Protein AF-A0A9P4WMY3-F1 (afdb_monomer)

Organism: NCBI:txid1769908

Sequence (143 aa):
MNLSTFRPVFRPFSAAASIFRTPATQCAATRTPASTSSFSSTARMEKRAKGPGKDPRITNIRYHLSHPLTPRPLHFSRNRYLRHWTIHRAWMLFLRKRRWAEERELERQYMSMRAACEHLRLMDSNGNKVSEQEAGVGDSPRR

Secondary structure (DSSP, 8-state):
--------------------PPP-----------------SS--------PSPPPHHHHHHHHHHS-TTSPPPPP--HHHHHHHHHHHHHHHHHHHHHHHHHHHHHHHHHHHHHHHHHHHHTB-TTS-B--HHHHT-------

pLDDT: mean 77.46, std 17.58, range [42.69, 98.62]

Structure (mmCIF, N/CA/C/O backbone):
data_AF-A0A9P4WMY3-F1
#
_entry.id   AF-A0A9P4WMY3-F1
#
loop_
_atom_site.group_PDB
_atom_site.id
_atom_site.type_symbol
_atom_site.label_atom_id
_atom_site.label_alt_id
_atom_site.label_comp_id
_atom_site.label_asym_id
_atom_site.label_entity_id
_atom_site.label_seq_id
_atom_site.pdbx_PDB_ins_code
_atom_site.Cartn_x
_atom_site.Cartn_y
_atom_site.Cartn_z
_atom_site.occupancy
_atom_site.B_iso_or_equiv
_atom_site.auth_seq_id
_atom_site.auth_comp_id
_atom_site.auth_asym_id
_atom_site.auth_atom_id
_atom_site.pdbx_PDB_model_num
ATOM 1 N N . MET A 1 1 ? -39.934 -1.626 -15.415 1.00 49.44 1 MET A N 1
ATOM 2 C CA . MET A 1 1 ? -39.786 -2.383 -14.153 1.00 49.44 1 MET A CA 1
ATOM 3 C C . MET A 1 1 ? -38.917 -3.595 -14.430 1.00 49.44 1 MET A C 1
ATOM 5 O O . MET A 1 1 ? -39.277 -4.322 -15.339 1.00 49.44 1 MET A O 1
ATOM 9 N N . ASN A 1 2 ? -37.783 -3.757 -13.738 1.00 46.06 2 ASN A N 1
ATOM 10 C CA . ASN A 1 2 ? -37.164 -5.057 -13.417 1.00 46.06 2 ASN A CA 1
ATOM 11 C C . ASN A 1 2 ? -35.877 -4.835 -12.603 1.00 46.06 2 ASN A C 1
ATOM 13 O O . ASN A 1 2 ? -34.777 -4.737 -13.136 1.00 46.06 2 ASN A O 1
ATOM 17 N N . LEU A 1 3 ? -36.049 -4.722 -11.284 1.00 56.69 3 LEU A N 1
ATOM 18 C CA . LEU A 1 3 ? -34.985 -4.774 -10.282 1.00 56.69 3 LEU A CA 1
ATOM 19 C C . LEU A 1 3 ? -34.913 -6.218 -9.777 1.00 56.69 3 LEU A C 1
ATOM 21 O O . LEU A 1 3 ? -35.641 -6.589 -8.862 1.00 56.69 3 LEU A O 1
ATOM 25 N N . SER A 1 4 ? -34.099 -7.065 -10.400 1.00 57.56 4 SER A N 1
ATOM 26 C CA . SER A 1 4 ? -33.953 -8.454 -9.954 1.00 57.56 4 SER A CA 1
ATOM 27 C C . SER A 1 4 ? -32.595 -9.007 -10.353 1.00 57.56 4 SER A C 1
ATOM 29 O O . SER A 1 4 ? -32.447 -9.554 -11.440 1.00 57.56 4 SER A O 1
ATOM 31 N N . THR A 1 5 ? -31.594 -8.835 -9.484 1.00 59.97 5 THR A N 1
ATOM 32 C CA . THR A 1 5 ? -30.556 -9.853 -9.207 1.00 59.97 5 THR A CA 1
ATOM 33 C C . THR A 1 5 ? -29.629 -9.390 -8.078 1.00 59.97 5 THR A C 1
ATOM 35 O O . THR A 1 5 ? -28.447 -9.128 -8.262 1.00 59.97 5 THR A O 1
ATOM 38 N N . PHE A 1 6 ? -30.158 -9.330 -6.855 1.00 57.44 6 PHE A N 1
ATOM 39 C CA . PHE A 1 6 ? -29.331 -9.452 -5.654 1.00 57.44 6 PHE A CA 1
ATOM 40 C C . PHE A 1 6 ? -29.555 -10.852 -5.085 1.00 57.44 6 PHE A C 1
ATOM 42 O O . PHE A 1 6 ? -30.553 -11.105 -4.416 1.00 57.44 6 PHE A O 1
ATOM 49 N N . ARG A 1 7 ? -28.645 -11.785 -5.380 1.00 59.53 7 ARG A N 1
ATOM 50 C CA . ARG A 1 7 ? -28.585 -13.079 -4.691 1.00 59.53 7 ARG A CA 1
ATOM 51 C C . ARG A 1 7 ? -27.458 -13.041 -3.655 1.00 59.53 7 ARG A C 1
ATOM 53 O O . ARG A 1 7 ? -26.295 -13.009 -4.055 1.00 59.53 7 ARG A O 1
ATOM 60 N N . PRO A 1 8 ? -27.750 -13.054 -2.344 1.00 63.44 8 PRO A N 1
ATOM 61 C CA . PRO A 1 8 ? -26.725 -13.296 -1.341 1.00 63.44 8 PRO A CA 1
ATOM 62 C C . PRO A 1 8 ? -26.365 -14.787 -1.332 1.00 63.44 8 PRO A C 1
ATOM 64 O O . PRO A 1 8 ? -27.207 -15.645 -1.070 1.00 63.44 8 PRO A O 1
ATOM 67 N N . VAL A 1 9 ? -25.100 -15.101 -1.611 1.00 65.56 9 VAL A N 1
ATOM 68 C CA . VAL A 1 9 ? -24.537 -16.441 -1.402 1.00 65.56 9 VAL A CA 1
ATOM 69 C C . VAL A 1 9 ? -24.306 -16.614 0.099 1.00 65.56 9 VAL A C 1
ATOM 71 O O . VAL A 1 9 ? -23.250 -16.268 0.627 1.00 65.56 9 VAL A O 1
ATOM 74 N N . PHE A 1 10 ? -25.315 -17.120 0.803 1.00 58.88 10 PHE A N 1
ATOM 75 C CA . PHE A 1 10 ? -25.144 -17.644 2.154 1.00 58.88 10 PHE A CA 1
ATOM 76 C C . PHE A 1 10 ? -24.308 -18.927 2.073 1.00 58.88 10 PHE A C 1
ATOM 78 O O . PHE A 1 10 ? -24.784 -19.962 1.613 1.00 58.88 10 PHE A O 1
ATOM 85 N N . ARG A 1 11 ? -23.042 -18.862 2.502 1.00 58.84 11 ARG A N 1
ATOM 86 C CA . ARG A 1 11 ? -22.251 -20.060 2.812 1.00 58.84 11 ARG A CA 1
ATOM 87 C C . ARG A 1 11 ? -22.612 -20.523 4.227 1.00 58.84 11 ARG A C 1
ATOM 89 O O . ARG A 1 11 ? -22.447 -19.723 5.150 1.00 58.84 11 ARG A O 1
ATOM 96 N N . PRO A 1 12 ? -23.061 -21.771 4.437 1.00 60.16 12 PRO A N 1
ATOM 97 C CA . PRO A 1 12 ? -23.2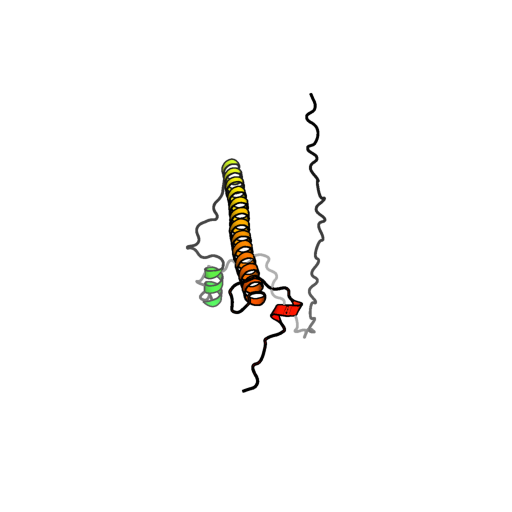04 -22.304 5.782 1.00 60.16 12 PRO A CA 1
ATOM 98 C C . PRO A 1 12 ? -21.819 -22.466 6.419 1.00 60.16 12 PRO A C 1
ATOM 100 O O . PRO A 1 12 ? -20.898 -23.049 5.846 1.00 60.16 12 PRO A O 1
ATOM 103 N N . PHE A 1 13 ? -21.682 -21.894 7.609 1.00 56.62 13 PHE A N 1
ATOM 104 C CA . PHE A 1 13 ? -20.518 -22.002 8.475 1.00 56.62 13 PHE A CA 1
ATOM 105 C C . PHE A 1 13 ? -20.483 -23.419 9.063 1.00 56.62 13 PHE A C 1
ATOM 107 O O . PHE A 1 13 ? -21.272 -23.752 9.943 1.00 56.62 13 PHE A O 1
ATOM 114 N N . SER A 1 14 ? -19.600 -24.273 8.545 1.00 57.25 14 SER A N 1
ATOM 115 C CA . SER A 1 14 ? -19.339 -25.595 9.115 1.00 57.25 14 SER A CA 1
ATOM 116 C C . SER A 1 14 ? -18.490 -25.433 10.374 1.00 57.25 14 SER A C 1
ATOM 118 O O . SER A 1 14 ? -17.285 -25.193 10.293 1.00 57.25 14 SER A O 1
ATOM 120 N N . ALA A 1 15 ? -19.119 -25.555 11.542 1.00 56.53 15 ALA A N 1
ATOM 121 C CA . ALA A 1 15 ? -18.436 -25.623 12.826 1.00 56.53 15 ALA A CA 1
ATOM 122 C C . ALA A 1 15 ? -17.733 -26.985 12.963 1.00 56.53 15 ALA A C 1
ATOM 124 O O . ALA A 1 15 ? -18.302 -27.949 13.469 1.00 56.53 15 ALA A O 1
ATOM 125 N N . ALA A 1 16 ? -16.488 -27.078 12.495 1.00 55.50 16 ALA A N 1
ATOM 126 C CA . ALA A 1 16 ? -15.616 -28.190 12.847 1.00 55.50 16 ALA A CA 1
ATOM 127 C C . ALA A 1 16 ? -15.097 -27.966 14.276 1.00 55.50 16 ALA A C 1
ATOM 129 O O . ALA A 1 16 ? -14.214 -27.141 14.517 1.00 55.50 16 ALA A O 1
ATOM 130 N N . ALA A 1 17 ? -15.686 -28.678 15.236 1.00 58.75 17 ALA A N 1
ATOM 131 C CA . ALA A 1 17 ? -15.193 -28.761 16.601 1.00 58.75 17 ALA A CA 1
ATOM 132 C C . ALA A 1 17 ? -13.840 -29.489 16.605 1.00 58.75 17 ALA A C 1
ATOM 134 O O . ALA A 1 17 ? -13.767 -30.705 16.440 1.00 58.75 17 ALA A O 1
ATOM 135 N N . SER A 1 18 ? -12.755 -28.736 16.779 1.00 52.09 18 SER A N 1
ATOM 136 C CA . SER A 1 18 ? -11.422 -29.299 16.981 1.00 52.09 18 SER A CA 1
ATOM 137 C C . SER A 1 18 ? -11.277 -29.759 18.431 1.00 52.09 18 SER A C 1
ATOM 139 O O . SER A 1 18 ? -10.961 -28.970 19.321 1.00 52.09 18 SER A O 1
ATOM 141 N N . ILE A 1 19 ? -11.515 -31.048 18.667 1.00 57.69 19 ILE A N 1
ATOM 142 C CA . ILE A 1 19 ? -11.227 -31.731 19.931 1.00 57.69 19 ILE A CA 1
ATOM 143 C C . ILE A 1 19 ? -9.718 -31.995 19.982 1.00 57.69 19 ILE A C 1
ATOM 145 O O . ILE A 1 19 ? -9.235 -32.982 19.431 1.00 57.69 19 ILE A O 1
ATOM 149 N N . PHE A 1 20 ? -8.957 -31.130 20.653 1.00 50.59 20 PHE A N 1
ATOM 150 C CA . PHE A 1 20 ? -7.590 -31.475 21.043 1.00 50.59 20 PHE A CA 1
ATOM 151 C C . PHE A 1 20 ? -7.623 -32.280 22.346 1.00 50.59 20 PHE A C 1
ATOM 153 O O . PHE A 1 20 ? -7.807 -31.743 23.436 1.00 50.59 20 PHE A O 1
ATOM 160 N N . ARG A 1 21 ? -7.463 -33.600 22.195 1.00 52.91 21 ARG A N 1
ATOM 161 C CA . ARG A 1 21 ? -7.118 -34.554 23.256 1.00 52.91 21 ARG A CA 1
ATOM 162 C C . ARG A 1 21 ? -5.693 -34.278 23.739 1.00 52.91 21 ARG A C 1
ATOM 164 O O . ARG A 1 21 ? -4.758 -34.334 22.946 1.00 52.91 21 ARG A O 1
ATOM 171 N N . THR A 1 22 ? -5.516 -34.057 25.035 1.00 63.31 22 THR A N 1
ATOM 172 C CA . THR A 1 22 ? -4.209 -34.132 25.697 1.00 63.31 22 THR A CA 1
ATOM 173 C C . THR A 1 22 ? -3.965 -35.562 26.199 1.00 63.31 22 THR A C 1
ATOM 175 O O . THR A 1 22 ? -4.887 -36.179 26.739 1.00 63.31 22 THR A O 1
ATOM 178 N N . PRO A 1 23 ? -2.759 -36.136 26.038 1.00 57.16 23 PRO A N 1
ATOM 179 C CA . PRO A 1 23 ? -2.407 -37.384 26.702 1.00 57.16 23 PRO A CA 1
ATOM 180 C C . PRO A 1 23 ? -2.045 -37.101 28.166 1.00 57.16 23 PRO A C 1
ATOM 182 O O . PRO A 1 23 ? -1.133 -36.330 28.459 1.00 57.16 23 PRO A O 1
ATOM 185 N N . ALA A 1 24 ? -2.778 -37.721 29.090 1.00 55.88 24 ALA A N 1
ATOM 186 C CA . ALA A 1 24 ? -2.448 -37.735 30.507 1.00 55.88 24 ALA A CA 1
ATOM 187 C C . ALA A 1 24 ? -1.378 -38.804 30.768 1.00 55.88 24 ALA A C 1
ATOM 189 O O . ALA A 1 24 ? -1.638 -39.999 30.621 1.00 55.88 24 ALA A O 1
ATOM 190 N N . THR A 1 25 ? -0.181 -38.383 31.166 1.00 53.47 25 THR A N 1
ATOM 191 C CA . THR A 1 25 ? 0.859 -39.280 31.676 1.00 53.47 25 THR A CA 1
ATOM 192 C C . THR A 1 25 ? 0.482 -39.696 33.097 1.00 53.47 25 THR A C 1
ATOM 194 O O . THR A 1 25 ? 0.444 -38.870 34.007 1.00 53.47 25 THR A O 1
ATOM 197 N N . GLN A 1 26 ? 0.153 -40.974 33.274 1.00 59.16 26 GLN A N 1
ATOM 198 C CA . GLN A 1 26 ? -0.072 -41.591 34.578 1.00 59.16 26 GLN A CA 1
ATOM 199 C C . GLN A 1 26 ? 1.284 -41.988 35.169 1.00 59.16 26 GLN A C 1
ATOM 201 O O . GLN A 1 26 ? 2.004 -42.785 34.572 1.00 59.16 26 GLN A O 1
ATOM 206 N N . CYS A 1 27 ? 1.615 -41.461 36.347 1.00 49.41 27 CYS A N 1
ATOM 207 C CA . CYS A 1 27 ? 2.704 -41.963 37.179 1.00 49.41 27 CYS A CA 1
ATOM 208 C C . CYS A 1 27 ? 2.097 -42.521 38.471 1.00 49.41 27 CYS A C 1
ATOM 210 O O . CYS A 1 27 ? 1.264 -41.876 39.108 1.00 49.41 27 CYS A O 1
ATOM 212 N N . ALA A 1 28 ? 2.484 -43.754 38.790 1.00 54.75 28 ALA A N 1
ATOM 213 C CA . ALA A 1 28 ? 1.941 -44.586 39.851 1.00 54.75 28 ALA A CA 1
ATOM 214 C C . ALA A 1 28 ? 2.077 -43.968 41.253 1.00 54.75 28 ALA A C 1
ATOM 216 O O . ALA A 1 28 ? 3.085 -43.359 41.604 1.00 54.75 28 ALA A O 1
ATOM 217 N N . ALA A 1 29 ? 1.035 -44.179 42.055 1.00 56.28 29 ALA A N 1
ATOM 218 C CA . ALA A 1 29 ? 0.925 -43.754 43.439 1.00 56.28 29 ALA A CA 1
ATOM 219 C C . ALA A 1 29 ? 1.789 -44.604 44.385 1.00 56.28 29 ALA A C 1
ATOM 221 O O . ALA A 1 29 ? 1.708 -45.832 44.374 1.00 56.28 29 ALA A O 1
ATOM 222 N N . THR A 1 30 ? 2.495 -43.950 45.305 1.00 52.84 30 THR A N 1
ATOM 223 C CA . THR A 1 30 ? 2.846 -44.522 46.610 1.00 52.84 30 THR A CA 1
ATOM 224 C C . THR A 1 30 ? 1.804 -44.054 47.629 1.00 52.84 30 THR A C 1
ATOM 226 O O . THR A 1 30 ? 1.631 -42.864 47.882 1.00 52.84 30 THR A O 1
ATOM 229 N N . ARG A 1 31 ? 1.035 -45.009 48.165 1.00 56.59 31 ARG A N 1
ATOM 230 C CA . ARG A 1 31 ? -0.010 -44.777 49.173 1.00 56.59 31 ARG A CA 1
ATOM 231 C C . ARG A 1 31 ? 0.655 -44.578 50.535 1.00 56.59 31 ARG A C 1
ATOM 233 O O . ARG A 1 31 ? 1.215 -45.524 51.078 1.00 56.59 31 ARG A O 1
ATOM 240 N N . THR A 1 32 ? 0.556 -43.381 51.100 1.00 62.28 32 THR A N 1
ATOM 241 C CA . THR A 1 32 ? 0.760 -43.144 52.535 1.00 62.28 32 THR A CA 1
ATOM 242 C C . THR A 1 32 ? -0.603 -43.141 53.242 1.00 62.28 32 THR A C 1
ATOM 244 O O . THR A 1 32 ? -1.603 -42.745 52.635 1.00 62.28 32 THR A O 1
ATOM 247 N N . PRO A 1 33 ? -0.699 -43.654 54.483 1.00 53.84 33 PRO A N 1
ATOM 248 C CA . PRO A 1 33 ? -1.974 -43.810 55.171 1.00 53.84 33 PRO A CA 1
ATOM 249 C C . PRO A 1 33 ? -2.631 -42.456 55.451 1.00 53.84 33 PRO A C 1
ATOM 251 O O . PRO A 1 33 ? -1.982 -41.486 55.841 1.00 53.84 33 PRO A O 1
ATOM 254 N N . ALA A 1 34 ? -3.943 -42.431 55.233 1.00 61.38 34 ALA A N 1
ATOM 255 C CA . ALA A 1 34 ? -4.813 -41.284 55.402 1.00 61.38 34 ALA A CA 1
ATOM 256 C C . ALA A 1 34 ? -4.738 -40.732 56.833 1.00 61.38 34 ALA A C 1
ATOM 258 O O . ALA A 1 34 ? -5.225 -41.349 57.778 1.00 61.38 34 ALA A O 1
ATOM 259 N N . SER A 1 35 ? -4.176 -39.533 56.977 1.00 60.38 35 SER A N 1
ATOM 260 C CA . SER A 1 35 ? -4.486 -38.677 58.115 1.00 60.38 35 SER A CA 1
ATOM 261 C C . SER A 1 35 ? -5.902 -38.150 57.899 1.00 60.38 35 SER A C 1
ATOM 263 O O . SER A 1 35 ? -6.168 -37.435 56.932 1.00 60.38 35 SER A O 1
ATOM 265 N N . THR A 1 36 ? -6.829 -38.560 58.759 1.00 64.50 36 THR A N 1
ATOM 266 C CA . THR A 1 36 ? -8.195 -38.039 58.808 1.00 64.50 36 THR A CA 1
ATOM 267 C C . THR A 1 36 ? -8.144 -36.581 59.256 1.00 64.50 36 THR A C 1
ATOM 269 O O . THR A 1 36 ? -8.247 -36.282 60.446 1.00 64.50 36 THR A O 1
ATOM 272 N N . SER A 1 37 ? -7.939 -35.661 58.316 1.00 62.88 37 SER A N 1
ATOM 273 C CA . SER A 1 37 ? -8.174 -34.245 58.568 1.00 62.88 37 SER A CA 1
ATOM 274 C C . SER A 1 37 ? -9.682 -34.002 58.574 1.00 62.88 37 SER A C 1
ATOM 276 O O . SER A 1 37 ? -10.415 -34.451 57.691 1.00 62.88 37 SER A O 1
ATOM 278 N N . SER A 1 38 ? -10.164 -33.342 59.624 1.00 61.62 38 SER A N 1
ATOM 279 C CA . SER A 1 38 ? -11.581 -33.045 59.806 1.00 61.62 38 SER A CA 1
ATOM 280 C C . SER A 1 38 ? -12.119 -32.259 58.609 1.00 61.62 38 SER A C 1
ATOM 282 O O . SER A 1 38 ? -11.709 -31.123 58.366 1.00 61.62 38 SER A O 1
ATOM 284 N N . PHE A 1 39 ? -13.057 -32.853 57.869 1.00 62.62 39 PHE A N 1
ATOM 285 C CA . PHE A 1 39 ? -13.823 -32.166 56.834 1.00 62.62 39 PHE A CA 1
ATOM 286 C C . PHE A 1 39 ? -14.716 -31.114 57.505 1.00 62.62 39 PHE A C 1
ATOM 288 O O . PHE A 1 39 ? -15.795 -31.416 58.009 1.00 62.62 39 PHE A O 1
ATOM 295 N N . SER A 1 40 ? -14.235 -29.873 57.559 1.00 66.50 40 SER A N 1
ATOM 296 C CA . SER A 1 40 ? -15.022 -28.710 57.965 1.00 66.50 40 SER A CA 1
ATOM 297 C C . SER A 1 40 ? -15.345 -27.889 56.719 1.00 66.50 40 SER A C 1
ATOM 299 O O . SER A 1 40 ? -14.456 -27.335 56.075 1.00 66.50 40 SER A O 1
ATOM 301 N N . SER A 1 41 ? -16.626 -27.821 56.364 1.00 65.62 41 SER A N 1
ATOM 302 C CA . SER A 1 41 ? -17.162 -27.179 55.156 1.00 65.62 41 SER A CA 1
ATOM 303 C C . SER A 1 41 ? -17.237 -25.647 55.230 1.00 65.62 41 SER A C 1
ATOM 305 O O . SER A 1 41 ? -18.040 -25.021 54.542 1.00 65.62 41 SER A O 1
ATOM 307 N N . THR A 1 42 ? -16.393 -25.014 56.038 1.00 67.19 42 THR A N 1
ATOM 308 C CA . THR A 1 42 ? -16.259 -23.557 56.080 1.00 67.19 42 THR A CA 1
ATOM 309 C C . THR A 1 42 ? -14.796 -23.204 55.892 1.00 67.19 42 THR A C 1
ATOM 311 O O . THR A 1 42 ? -13.987 -23.386 56.803 1.00 67.19 42 THR A O 1
ATOM 314 N N . ALA A 1 43 ? -14.448 -22.710 54.701 1.00 65.19 43 ALA A N 1
ATOM 315 C CA . ALA A 1 43 ? -13.132 -22.149 54.435 1.00 65.19 43 ALA A CA 1
ATOM 316 C C . ALA A 1 43 ? -12.861 -21.047 55.467 1.00 65.19 43 ALA A C 1
ATOM 318 O O . ALA A 1 43 ? -13.539 -20.017 55.478 1.00 65.19 43 ALA A O 1
ATOM 319 N N . ARG A 1 44 ? -11.897 -21.271 56.366 1.00 62.94 44 ARG A N 1
ATOM 320 C CA . ARG A 1 44 ? -11.441 -20.223 57.277 1.00 62.94 44 ARG A CA 1
ATOM 321 C C . ARG A 1 44 ? -10.877 -19.108 56.409 1.00 62.94 44 ARG A C 1
ATOM 323 O O . ARG A 1 44 ? -9.864 -19.295 55.743 1.00 62.94 44 ARG A O 1
ATOM 330 N N . MET A 1 45 ? -11.564 -17.969 56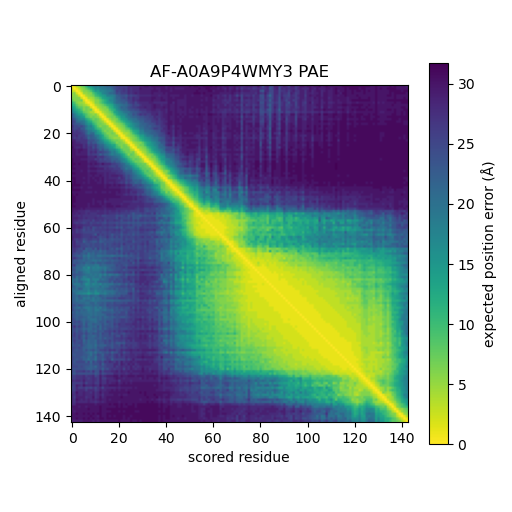.380 1.00 64.44 45 MET A N 1
ATOM 331 C CA . MET A 1 45 ? -11.024 -16.761 55.777 1.00 64.44 45 MET A CA 1
ATOM 332 C C . MET A 1 45 ? -9.785 -16.378 56.576 1.00 64.44 45 MET A C 1
ATOM 334 O O . MET A 1 45 ? -9.885 -15.787 57.651 1.00 64.44 45 MET A O 1
ATOM 338 N N . GLU A 1 46 ? -8.612 -16.741 56.067 1.00 67.81 46 GLU A N 1
ATOM 339 C CA . GLU A 1 46 ? -7.376 -16.195 56.591 1.00 67.81 46 GLU A CA 1
ATOM 340 C C . GLU A 1 46 ? -7.449 -14.676 56.452 1.00 67.81 46 GLU A C 1
ATOM 342 O O . GLU A 1 46 ? -7.743 -14.124 55.383 1.00 67.81 46 GLU A O 1
ATOM 347 N N . LYS A 1 47 ? -7.227 -13.986 57.573 1.00 64.88 47 LYS A N 1
ATOM 348 C CA . LYS A 1 47 ? -6.994 -12.545 57.589 1.00 64.88 47 LYS A CA 1
ATOM 349 C C . LYS A 1 47 ? -5.958 -12.275 56.504 1.00 64.88 47 LYS A C 1
ATOM 351 O O . LYS A 1 47 ? -4.924 -12.934 56.509 1.00 64.88 47 LYS A O 1
ATOM 356 N N . ARG A 1 48 ? -6.236 -11.349 55.575 1.00 62.19 48 ARG A N 1
ATOM 357 C CA . ARG A 1 48 ? -5.310 -10.950 54.501 1.00 62.19 48 ARG A CA 1
ATOM 358 C C . ARG A 1 48 ? -4.036 -10.357 55.115 1.00 62.19 48 ARG A C 1
ATOM 360 O O . ARG A 1 48 ? -3.854 -9.143 55.138 1.00 62.19 48 ARG A O 1
ATOM 367 N N . ALA A 1 49 ? -3.169 -11.204 55.651 1.00 65.81 49 ALA A N 1
ATOM 368 C CA . ALA A 1 49 ? -1.780 -10.884 55.868 1.00 65.81 49 ALA A CA 1
ATOM 369 C C . ALA A 1 49 ? -1.191 -10.632 54.482 1.00 65.81 49 ALA A C 1
ATOM 371 O O . ALA A 1 49 ? -1.603 -11.248 53.494 1.00 65.81 49 ALA A O 1
ATOM 372 N N . LYS A 1 50 ? -0.289 -9.659 54.387 1.00 66.25 50 LYS A N 1
ATOM 373 C CA . LYS A 1 50 ? 0.388 -9.323 53.139 1.00 66.25 50 LYS A CA 1
ATOM 374 C C . LYS A 1 50 ? 1.134 -10.585 52.691 1.00 66.25 50 LYS A C 1
ATOM 376 O O . LYS A 1 50 ? 2.159 -10.919 53.270 1.00 66.25 50 LYS A O 1
ATOM 381 N N . GLY A 1 51 ? 0.533 -11.330 51.759 1.00 67.06 51 GLY A N 1
ATOM 382 C CA . GLY A 1 51 ? 1.068 -12.595 51.266 1.00 67.06 51 GLY A CA 1
ATOM 383 C C . GLY A 1 51 ? 2.474 -12.413 50.689 1.00 67.06 51 GLY A C 1
ATOM 384 O O . GLY A 1 51 ? 2.894 -11.268 50.475 1.00 67.06 51 GLY A O 1
ATOM 385 N N . PRO A 1 52 ? 3.204 -13.514 50.432 1.00 73.44 52 PRO A N 1
ATOM 386 C CA . PRO A 1 52 ? 4.549 -13.443 49.870 1.00 73.44 52 PRO A CA 1
ATOM 387 C C . PRO A 1 52 ? 4.561 -12.522 48.643 1.00 73.44 52 PRO A C 1
ATOM 389 O O . PRO A 1 52 ? 3.612 -12.514 47.850 1.00 73.44 52 PRO A O 1
ATOM 392 N N . GLY A 1 53 ? 5.602 -11.688 48.537 1.00 75.69 53 GLY A N 1
ATOM 393 C CA . GLY A 1 53 ? 5.732 -10.688 47.477 1.00 75.69 53 GLY A CA 1
ATOM 394 C C . GLY A 1 53 ? 5.456 -11.297 46.101 1.00 75.69 53 GLY A C 1
ATOM 395 O O . GLY A 1 53 ? 5.881 -12.414 45.814 1.00 75.69 53 GLY A O 1
ATOM 396 N N . LYS A 1 54 ? 4.704 -10.581 45.256 1.00 81.75 54 LYS A N 1
ATOM 397 C CA . LYS A 1 54 ? 4.410 -11.036 43.890 1.00 81.75 54 LYS A CA 1
ATOM 398 C C . LYS A 1 54 ? 5.719 -11.314 43.158 1.00 81.75 54 LYS A C 1
ATOM 400 O O . LYS A 1 54 ? 6.563 -10.428 43.076 1.00 81.75 54 LYS A O 1
ATOM 405 N N . ASP A 1 55 ? 5.836 -12.509 42.584 1.00 89.75 55 ASP A N 1
ATOM 406 C CA . ASP A 1 55 ? 6.970 -12.871 41.735 1.00 89.75 55 ASP A CA 1
ATOM 407 C C . ASP A 1 55 ? 7.141 -11.812 40.619 1.00 89.75 55 ASP A C 1
ATOM 409 O O . ASP A 1 55 ? 6.166 -11.492 39.913 1.00 89.75 55 ASP A O 1
ATOM 413 N N . PRO A 1 56 ? 8.346 -11.232 40.445 1.00 90.50 56 PRO A N 1
ATOM 414 C CA . PRO A 1 56 ? 8.617 -10.262 39.387 1.00 90.50 56 PRO A CA 1
ATOM 415 C C . PRO A 1 56 ? 8.325 -10.816 37.986 1.00 90.50 56 PRO A C 1
ATOM 417 O O . PRO A 1 56 ? 7.873 -10.064 37.123 1.00 90.50 56 PRO A O 1
ATOM 420 N N . ARG A 1 57 ? 8.475 -12.128 37.755 1.00 89.75 57 ARG A N 1
ATOM 421 C CA . ARG A 1 57 ? 8.141 -12.769 36.470 1.00 89.75 57 ARG A CA 1
ATOM 422 C C . ARG A 1 57 ? 6.650 -12.663 36.173 1.00 89.75 57 ARG A C 1
ATOM 424 O O . ARG A 1 57 ? 6.263 -12.259 35.079 1.00 89.75 57 ARG A O 1
ATOM 431 N N . ILE A 1 58 ? 5.808 -12.952 37.167 1.00 89.12 58 ILE A N 1
ATOM 432 C CA . ILE A 1 58 ? 4.346 -12.835 37.050 1.00 89.12 58 ILE A CA 1
ATOM 433 C C . ILE A 1 58 ? 3.947 -11.372 36.820 1.00 89.12 58 ILE A C 1
ATOM 435 O O . ILE A 1 58 ? 3.020 -11.092 36.057 1.00 89.12 58 ILE A O 1
ATOM 439 N N . THR A 1 59 ? 4.654 -10.432 37.446 1.00 89.06 59 THR A N 1
ATOM 440 C CA . THR A 1 59 ? 4.420 -8.994 37.261 1.00 89.06 59 THR A CA 1
ATOM 441 C C . THR A 1 59 ? 4.780 -8.538 35.847 1.00 89.06 59 THR A C 1
ATOM 443 O O . THR A 1 59 ? 3.958 -7.877 35.215 1.00 89.06 59 THR A O 1
ATOM 446 N N . ASN A 1 60 ? 5.929 -8.958 35.308 1.00 90.62 60 ASN A N 1
ATOM 447 C CA . ASN A 1 60 ? 6.334 -8.647 33.933 1.00 90.62 60 ASN A CA 1
ATOM 448 C C . ASN A 1 60 ? 5.372 -9.249 32.906 1.00 90.62 60 ASN A C 1
ATOM 450 O O . ASN A 1 60 ? 4.941 -8.556 31.988 1.00 90.62 60 ASN A O 1
ATOM 454 N N . ILE A 1 61 ? 4.958 -10.506 33.093 1.00 90.62 61 ILE A N 1
ATOM 455 C CA . ILE A 1 61 ? 3.959 -11.144 32.224 1.00 90.62 61 ILE A CA 1
ATOM 456 C C . ILE A 1 61 ? 2.658 -10.329 32.226 1.00 90.62 61 ILE A C 1
ATOM 458 O O . ILE A 1 61 ? 2.140 -9.986 31.166 1.00 90.62 61 ILE A O 1
ATOM 462 N N . ARG A 1 62 ? 2.145 -9.948 33.403 1.00 87.50 62 ARG A N 1
ATOM 463 C CA . ARG A 1 62 ? 0.927 -9.123 33.505 1.00 87.50 62 ARG A CA 1
ATOM 464 C C . ARG A 1 62 ? 1.102 -7.732 32.905 1.00 87.50 62 ARG A C 1
ATOM 466 O O . ARG A 1 62 ? 0.162 -7.223 32.305 1.00 87.50 62 ARG A O 1
ATOM 473 N N . TYR A 1 63 ? 2.275 -7.130 33.050 1.00 88.75 63 TYR A N 1
ATOM 474 C CA . TYR A 1 63 ? 2.581 -5.828 32.472 1.00 88.75 63 TYR A CA 1
ATOM 475 C C . TYR A 1 63 ? 2.602 -5.875 30.942 1.00 88.75 63 TYR A C 1
ATOM 477 O O . TYR A 1 63 ? 2.046 -4.979 30.319 1.00 88.75 63 TYR A O 1
ATOM 485 N N . HIS A 1 64 ? 3.183 -6.915 30.334 1.00 86.56 64 HIS A N 1
ATOM 486 C CA . HIS A 1 64 ? 3.230 -7.053 28.874 1.00 86.56 64 HIS A CA 1
ATOM 487 C C . HIS A 1 64 ? 1.904 -7.534 28.263 1.00 86.56 64 HIS A C 1
ATOM 489 O O . HIS A 1 64 ? 1.599 -7.170 27.132 1.00 86.56 64 HIS A O 1
ATOM 495 N N . LEU A 1 65 ? 1.096 -8.309 28.997 1.00 84.81 65 LEU A N 1
ATOM 496 C CA . LEU A 1 65 ? -0.222 -8.767 28.529 1.00 84.81 65 LEU A CA 1
ATOM 497 C C . LEU A 1 65 ? -1.343 -7.743 28.763 1.00 84.81 65 LEU A C 1
ATOM 499 O O . LEU A 1 65 ? -2.261 -7.630 27.957 1.00 84.81 65 LEU A O 1
ATOM 503 N N . SER A 1 66 ? -1.293 -7.017 29.878 1.00 83.19 66 SER A N 1
ATOM 504 C CA . SER A 1 66 ? -2.318 -6.060 30.310 1.00 83.19 66 SER A CA 1
ATOM 505 C C . SER A 1 66 ? -1.643 -4.793 30.822 1.00 83.19 66 SER A C 1
ATOM 507 O O . SER A 1 66 ? -1.600 -4.513 32.021 1.00 83.19 66 SER A O 1
ATOM 509 N N . HIS A 1 67 ? -1.040 -4.057 29.892 1.00 83.62 67 HIS A N 1
ATOM 510 C CA . HIS A 1 67 ? -0.263 -2.876 30.221 1.00 83.62 67 HIS A CA 1
ATOM 511 C C . HIS A 1 67 ? -1.190 -1.735 30.678 1.00 83.62 67 HIS A C 1
ATOM 513 O O . HIS A 1 67 ? -2.072 -1.338 29.915 1.00 83.62 67 HIS A O 1
ATOM 519 N N . PRO A 1 68 ? -1.018 -1.161 31.883 1.00 81.50 68 PRO A N 1
ATOM 520 C CA . PRO A 1 68 ? -1.922 -0.125 32.392 1.00 81.50 68 PRO A CA 1
ATOM 521 C C . PRO A 1 68 ? -1.910 1.166 31.560 1.00 81.50 68 PRO A C 1
ATOM 523 O O . PRO A 1 68 ? -2.859 1.939 31.635 1.00 81.50 68 PRO A O 1
ATOM 526 N N . LEU A 1 69 ? -0.862 1.392 30.758 1.00 84.00 69 LEU A N 1
ATOM 527 C CA . LEU A 1 69 ? -0.767 2.527 29.838 1.00 84.00 69 LEU A CA 1
ATOM 528 C C . LEU A 1 69 ? -1.429 2.249 28.478 1.00 84.00 69 LEU A C 1
ATOM 530 O O . LEU A 1 69 ? -1.542 3.164 27.665 1.00 84.00 69 LEU A O 1
ATOM 534 N N . THR A 1 70 ? -1.866 1.010 28.206 1.00 85.25 70 THR A N 1
ATOM 535 C CA . THR A 1 70 ? -2.665 0.748 27.004 1.00 85.25 70 THR A CA 1
ATOM 536 C C . THR A 1 70 ? -4.053 1.344 27.198 1.00 85.25 70 THR A C 1
ATOM 538 O O . THR A 1 70 ? -4.727 1.039 28.187 1.00 85.25 70 THR A O 1
ATOM 541 N N . PRO A 1 71 ? -4.494 2.228 26.289 1.00 88.31 71 PRO A N 1
ATOM 542 C CA . PRO A 1 71 ? -5.816 2.803 26.396 1.00 88.31 71 PRO A CA 1
ATOM 543 C C . PRO A 1 71 ? -6.858 1.695 26.267 1.00 88.31 71 PRO A C 1
ATOM 545 O O . PRO A 1 71 ? -6.641 0.668 25.619 1.00 88.31 71 PRO A O 1
ATOM 548 N N . ARG A 1 72 ? -8.023 1.922 26.873 1.00 86.38 72 ARG A N 1
ATOM 549 C CA . ARG A 1 72 ? -9.149 1.004 26.716 1.00 86.38 72 ARG A CA 1
ATOM 550 C C . ARG A 1 72 ? -9.471 0.819 25.225 1.00 86.38 72 ARG A C 1
ATOM 552 O O . ARG A 1 72 ? -9.387 1.797 24.476 1.00 86.38 72 ARG A O 1
ATOM 559 N N . PRO A 1 73 ? -9.875 -0.391 24.797 1.00 90.81 73 PRO A N 1
ATOM 560 C CA . PRO A 1 73 ? -10.293 -0.629 23.423 1.00 90.81 73 PRO A CA 1
ATOM 561 C C . PRO A 1 73 ? -11.340 0.390 22.968 1.00 90.81 73 PRO A C 1
ATOM 563 O O . PRO A 1 73 ? -12.288 0.701 23.691 1.00 90.81 73 PRO A O 1
ATOM 566 N N . LEU A 1 74 ? -11.155 0.929 21.765 1.00 91.00 74 LEU A N 1
ATOM 567 C CA . LEU A 1 74 ? -12.033 1.955 21.222 1.00 91.00 74 LEU A CA 1
ATOM 568 C C . LEU A 1 74 ? -13.326 1.324 20.700 1.00 91.00 74 LEU A C 1
ATOM 570 O O . LEU A 1 74 ? -13.316 0.554 19.741 1.00 91.00 74 LEU A O 1
ATOM 574 N N . HIS A 1 75 ? -14.451 1.689 21.308 1.00 94.69 75 HIS A N 1
ATOM 575 C CA . HIS A 1 75 ? -15.767 1.248 20.862 1.00 94.69 75 HIS A CA 1
ATOM 576 C C . HIS A 1 75 ? -16.353 2.232 19.849 1.00 94.69 75 HIS A C 1
ATOM 578 O O . HIS A 1 75 ? -16.448 3.436 20.089 1.00 94.69 75 HIS A O 1
ATOM 584 N N . PHE A 1 76 ? -16.791 1.707 18.709 1.00 93.44 76 PHE A N 1
ATOM 585 C CA . PHE A 1 76 ? -17.465 2.481 17.676 1.00 93.44 76 PHE A CA 1
ATOM 586 C C . PHE A 1 76 ? -18.967 2.206 17.669 1.00 93.44 76 PHE A C 1
ATOM 588 O O . PHE A 1 76 ? -19.402 1.063 17.775 1.00 93.44 76 PHE A O 1
ATOM 595 N N . SER A 1 77 ? -19.769 3.257 17.476 1.00 97.00 77 SER A N 1
ATOM 596 C CA . SER A 1 77 ? -21.186 3.095 17.143 1.00 97.00 77 SER A CA 1
ATOM 597 C C . SER A 1 77 ? -21.343 2.480 15.749 1.00 97.00 77 SER A C 1
ATOM 599 O O . SER A 1 77 ? -20.439 2.563 14.913 1.00 97.00 77 SER A O 1
ATOM 601 N N . ARG A 1 78 ? -22.520 1.917 15.451 1.00 96.44 78 ARG A N 1
ATOM 602 C CA . ARG A 1 78 ? -22.793 1.250 14.165 1.00 96.44 78 ARG A CA 1
ATOM 603 C C . ARG A 1 78 ? -22.465 2.124 12.947 1.00 96.44 78 ARG A C 1
ATOM 605 O O . ARG A 1 78 ? -21.750 1.684 12.053 1.00 96.44 78 ARG A O 1
ATOM 612 N N . ASN A 1 79 ? -22.926 3.377 12.932 1.00 97.19 79 ASN A N 1
ATOM 613 C CA . ASN A 1 79 ? -22.647 4.313 11.834 1.00 97.19 79 ASN A CA 1
ATOM 614 C C . ASN A 1 79 ? -21.149 4.612 11.689 1.00 97.19 79 ASN A C 1
ATOM 616 O O . ASN A 1 79 ? -20.638 4.703 10.574 1.00 97.19 79 ASN A O 1
ATOM 620 N N . ARG A 1 80 ? -20.429 4.736 12.810 1.00 97.44 80 ARG A N 1
ATOM 621 C CA . ARG A 1 80 ? -18.983 4.973 12.806 1.00 97.44 80 ARG A CA 1
ATOM 622 C C . ARG A 1 80 ? -18.217 3.759 12.283 1.00 97.44 80 ARG A C 1
ATOM 624 O O . ARG A 1 80 ? -17.308 3.941 11.480 1.00 97.44 80 ARG A O 1
ATOM 631 N N . TYR A 1 81 ? -18.617 2.549 12.677 1.00 97.31 81 TYR A N 1
ATOM 632 C CA . TYR A 1 81 ? -18.035 1.305 12.171 1.00 97.31 81 TYR A CA 1
ATOM 633 C C . TYR A 1 81 ? -18.208 1.177 10.652 1.00 97.31 81 TYR A C 1
ATOM 635 O O . TYR A 1 81 ? -17.236 0.934 9.941 1.00 97.31 81 TYR A O 1
ATOM 643 N N . LEU A 1 82 ? -19.418 1.437 10.140 1.00 97.25 82 LEU A N 1
ATOM 644 C CA . LEU A 1 82 ? -19.691 1.413 8.699 1.00 97.25 82 LEU A CA 1
ATOM 645 C C . LEU A 1 82 ? -18.845 2.438 7.937 1.00 97.25 82 LEU A C 1
ATOM 647 O O . LEU A 1 82 ? -18.239 2.101 6.923 1.00 97.25 82 LEU A O 1
ATOM 651 N N . ARG A 1 83 ? -18.747 3.675 8.443 1.00 97.88 83 ARG A N 1
ATOM 652 C CA . ARG A 1 83 ? -17.889 4.709 7.842 1.00 97.88 83 ARG A CA 1
ATOM 653 C C . ARG A 1 83 ? -16.422 4.285 7.819 1.00 97.88 83 ARG A C 1
ATOM 655 O O . ARG A 1 83 ? -15.787 4.390 6.774 1.00 97.88 83 ARG A O 1
ATOM 662 N N . HIS A 1 84 ? -15.903 3.785 8.942 1.00 97.75 84 HIS A N 1
ATOM 663 C CA . HIS A 1 84 ? -14.527 3.301 9.038 1.00 97.75 84 HIS A CA 1
ATOM 664 C C . HIS A 1 84 ? -14.255 2.204 8.004 1.00 97.75 84 HIS A C 1
ATOM 666 O O . HIS A 1 84 ? -13.281 2.294 7.257 1.00 97.75 84 HIS A O 1
ATOM 672 N N . TRP A 1 85 ? -15.155 1.224 7.903 1.00 97.19 85 TRP A N 1
ATOM 673 C CA . TRP A 1 85 ? -15.033 0.132 6.944 1.00 97.19 85 TRP A CA 1
ATOM 674 C C . TRP A 1 85 ? -15.022 0.619 5.492 1.00 97.19 85 TRP A C 1
ATOM 676 O O . TRP A 1 85 ? -14.145 0.233 4.720 1.00 97.19 85 TRP A O 1
ATOM 686 N N . THR A 1 86 ? -15.956 1.495 5.116 1.00 98.38 86 THR A N 1
ATOM 687 C CA . THR A 1 86 ? -16.049 2.018 3.745 1.00 98.38 86 THR A CA 1
ATOM 688 C C . THR A 1 86 ? -14.806 2.812 3.359 1.00 98.38 86 THR A C 1
ATOM 690 O O . THR A 1 86 ? -14.246 2.584 2.286 1.00 98.38 86 THR A O 1
ATOM 693 N N . ILE A 1 87 ? -14.336 3.696 4.246 1.00 98.12 87 ILE A N 1
ATOM 694 C CA . ILE A 1 87 ? -13.124 4.492 4.013 1.00 98.12 87 ILE A CA 1
ATOM 695 C C . ILE A 1 87 ? -11.911 3.570 3.885 1.00 98.12 87 ILE A C 1
ATOM 697 O O . ILE A 1 87 ? -11.155 3.675 2.919 1.00 98.12 87 ILE A O 1
ATOM 701 N N . HIS A 1 88 ? -11.754 2.619 4.808 1.00 98.44 88 HIS A N 1
ATOM 702 C CA . HIS A 1 88 ? -10.655 1.660 4.770 1.00 98.44 88 HIS A CA 1
ATOM 703 C C . HIS A 1 88 ? -10.673 0.835 3.477 1.00 98.44 88 HIS A C 1
ATOM 705 O O . HIS A 1 88 ? -9.641 0.644 2.831 1.00 98.44 88 HIS A O 1
ATOM 711 N N . ARG A 1 89 ? -11.853 0.384 3.041 1.00 98.44 89 ARG A N 1
ATOM 712 C CA . ARG A 1 89 ? -11.986 -0.390 1.807 1.00 98.44 89 ARG A CA 1
ATOM 713 C C . ARG A 1 89 ? -11.644 0.439 0.571 1.00 98.44 89 ARG A C 1
ATOM 715 O O . ARG A 1 89 ? -10.929 -0.067 -0.295 1.00 98.44 89 ARG A O 1
ATOM 722 N N . ALA A 1 90 ? -12.115 1.682 0.497 1.00 98.50 90 ALA A N 1
ATOM 723 C CA . ALA A 1 90 ? -11.776 2.603 -0.585 1.00 98.50 90 ALA A CA 1
ATOM 724 C C . ALA A 1 90 ? -10.261 2.853 -0.645 1.00 98.50 90 ALA A C 1
ATOM 726 O O . ALA A 1 90 ? -9.669 2.768 -1.720 1.00 98.50 90 ALA A O 1
ATOM 727 N N . TRP A 1 91 ? -9.623 3.047 0.512 1.00 98.31 91 TRP A N 1
ATOM 728 C CA . TRP A 1 91 ? -8.173 3.197 0.618 1.00 98.31 91 TRP A CA 1
ATOM 729 C C . TRP A 1 91 ? -7.415 1.958 0.129 1.00 98.31 91 TRP A C 1
ATOM 731 O O . TRP A 1 91 ? -6.492 2.072 -0.673 1.00 98.31 91 TRP A O 1
ATOM 741 N N . MET A 1 92 ? -7.846 0.756 0.522 1.00 98.50 92 MET A N 1
ATOM 742 C CA . MET A 1 92 ? -7.244 -0.492 0.036 1.00 98.50 92 MET A CA 1
ATOM 743 C C . MET A 1 92 ? -7.363 -0.651 -1.487 1.00 98.50 92 MET A C 1
ATOM 745 O O . MET A 1 92 ? -6.434 -1.134 -2.136 1.00 98.50 92 MET A O 1
ATOM 749 N N . LEU A 1 93 ? -8.497 -0.253 -2.075 1.00 98.50 93 LEU A N 1
ATOM 750 C CA . LEU A 1 93 ? -8.676 -0.267 -3.530 1.00 98.50 93 LEU A CA 1
ATOM 751 C C . LEU A 1 93 ? -7.773 0.758 -4.219 1.00 98.50 93 LEU A C 1
ATOM 753 O O . LEU A 1 93 ? -7.169 0.440 -5.242 1.00 98.50 93 LEU A O 1
ATOM 757 N N . PHE A 1 94 ? -7.659 1.959 -3.653 1.00 98.56 94 PHE A N 1
ATOM 758 C CA . PHE A 1 94 ? -6.746 2.987 -4.139 1.00 98.56 94 PHE A CA 1
ATOM 759 C C . PHE A 1 94 ? -5.292 2.504 -4.113 1.00 98.56 94 PHE A C 1
ATOM 761 O O . PHE A 1 94 ? -4.620 2.557 -5.139 1.00 98.56 94 PHE A O 1
ATOM 768 N N . LEU A 1 95 ? -4.829 1.948 -2.989 1.00 98.62 95 LEU A N 1
ATOM 769 C CA . LEU A 1 95 ? -3.469 1.422 -2.863 1.00 98.62 95 LEU A CA 1
ATOM 770 C C . LEU A 1 95 ? -3.175 0.319 -3.881 1.00 98.62 95 LEU A C 1
ATOM 772 O O . LEU A 1 95 ? -2.099 0.304 -4.473 1.00 98.62 95 LEU A O 1
ATOM 776 N N . ARG A 1 96 ? -4.139 -0.577 -4.130 1.00 98.56 96 ARG A N 1
ATOM 777 C CA . ARG A 1 96 ? -3.997 -1.607 -5.167 1.00 98.56 96 ARG A CA 1
ATOM 778 C C . ARG A 1 96 ? -3.839 -0.988 -6.553 1.00 98.56 96 ARG A C 1
ATOM 780 O O . ARG A 1 96 ? -2.939 -1.379 -7.286 1.00 98.56 96 ARG A O 1
ATOM 787 N N . LYS A 1 97 ? -4.695 -0.022 -6.903 1.00 98.50 97 LYS A N 1
ATOM 788 C CA . LYS A 1 97 ? -4.606 0.684 -8.190 1.00 98.50 97 LYS A CA 1
ATOM 789 C C . LYS A 1 97 ? -3.263 1.391 -8.346 1.00 98.50 97 LYS A C 1
ATOM 791 O O . LYS A 1 97 ? -2.691 1.348 -9.427 1.00 98.50 97 LYS A O 1
ATOM 796 N N . ARG A 1 98 ? -2.768 2.004 -7.270 1.00 98.62 98 ARG A N 1
ATOM 797 C CA . ARG A 1 98 ? -1.485 2.704 -7.265 1.00 98.62 98 ARG A 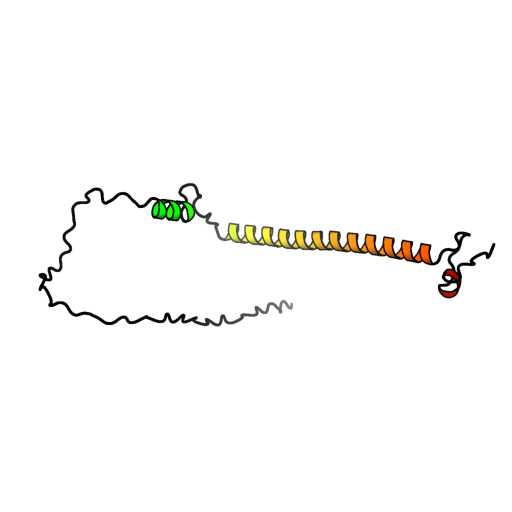CA 1
ATOM 798 C C . ARG A 1 98 ? -0.320 1.745 -7.505 1.00 98.62 98 ARG A C 1
ATOM 800 O O . ARG A 1 98 ? 0.460 1.988 -8.412 1.00 98.62 98 ARG A O 1
ATOM 807 N N . ARG A 1 99 ? -0.273 0.620 -6.786 1.00 98.56 99 ARG A N 1
ATOM 808 C CA . ARG A 1 99 ? 0.765 -0.404 -6.982 1.00 98.56 99 ARG A CA 1
ATOM 809 C C . ARG A 1 99 ? 0.764 -0.961 -8.407 1.00 98.56 99 ARG A C 1
ATOM 811 O O . ARG A 1 99 ? 1.811 -1.048 -9.021 1.00 98.56 99 ARG A O 1
ATOM 818 N N . TRP A 1 100 ? -0.411 -1.252 -8.966 1.00 98.56 100 TRP A N 1
ATOM 819 C CA . TRP A 1 100 ? -0.518 -1.697 -10.361 1.00 98.56 100 TRP A CA 1
ATOM 820 C C . TRP A 1 100 ? -0.071 -0.641 -11.375 1.00 98.56 100 TRP A C 1
ATOM 822 O O . TRP A 1 100 ? 0.387 -0.989 -12.457 1.00 98.56 100 TRP A O 1
ATOM 832 N N . ALA A 1 101 ? -0.246 0.646 -11.073 1.00 98.50 101 ALA A N 1
ATOM 833 C CA . ALA A 1 101 ? 0.253 1.711 -11.935 1.00 98.50 101 ALA A CA 1
ATOM 834 C C . ALA A 1 101 ? 1.786 1.781 -11.886 1.00 98.50 101 ALA A C 1
ATOM 836 O O . ALA A 1 101 ? 2.417 1.867 -12.933 1.00 98.50 101 ALA A O 1
ATOM 837 N N . GLU A 1 102 ? 2.362 1.682 -10.684 1.00 98.44 102 GLU A N 1
ATOM 838 C CA . GLU A 1 102 ? 3.812 1.624 -10.464 1.00 98.44 102 GLU A CA 1
ATOM 839 C C . GLU A 1 102 ? 4.431 0.399 -11.172 1.00 98.44 102 GLU A C 1
ATOM 841 O O . GLU A 1 102 ? 5.391 0.547 -11.922 1.00 98.44 102 GLU A O 1
ATOM 846 N N . GLU A 1 103 ? 3.833 -0.789 -11.026 1.00 98.44 103 GLU A N 1
ATOM 847 C CA . GLU A 1 103 ? 4.266 -2.027 -11.697 1.00 98.44 103 GLU A CA 1
ATOM 848 C C . GLU A 1 103 ? 4.243 -1.896 -13.229 1.00 98.44 103 GLU A C 1
ATOM 850 O O . GLU A 1 103 ? 5.242 -2.190 -13.881 1.00 98.44 103 GLU A O 1
ATOM 855 N N . ARG A 1 104 ? 3.152 -1.383 -13.819 1.00 98.50 104 ARG A N 1
ATOM 856 C CA . ARG A 1 104 ? 3.073 -1.196 -15.281 1.00 98.50 104 ARG A CA 1
ATOM 857 C C . ARG A 1 104 ? 4.063 -0.172 -15.814 1.00 98.50 104 ARG A C 1
ATOM 859 O O . ARG A 1 104 ? 4.521 -0.297 -16.946 1.00 98.50 104 ARG A O 1
ATOM 866 N N . GLU A 1 105 ? 4.365 0.862 -15.039 1.00 98.38 105 GLU A N 1
ATOM 867 C CA . GLU A 1 105 ? 5.354 1.854 -15.449 1.00 98.38 105 GLU A CA 1
ATOM 868 C C . GLU A 1 105 ? 6.763 1.245 -15.465 1.00 98.38 105 GLU A C 1
ATOM 870 O O . GLU A 1 105 ? 7.512 1.466 -16.417 1.00 98.38 105 GLU A O 1
ATOM 875 N N . LEU A 1 106 ? 7.093 0.396 -14.486 1.00 98.50 106 LEU A N 1
ATOM 876 C CA . LEU A 1 106 ? 8.337 -0.379 -14.491 1.00 98.50 106 LEU A CA 1
ATOM 877 C C . LEU A 1 106 ? 8.396 -1.361 -15.668 1.00 98.50 106 LEU A C 1
ATOM 879 O O . LEU A 1 106 ? 9.423 -1.448 -16.341 1.00 98.50 106 LEU A O 1
ATOM 883 N N . GLU A 1 107 ? 7.295 -2.054 -15.966 1.00 98.44 107 GLU A N 1
ATOM 884 C CA . GLU A 1 107 ? 7.191 -2.910 -17.154 1.00 98.44 107 GLU A CA 1
ATOM 885 C C . GLU A 1 107 ? 7.427 -2.105 -18.438 1.00 98.44 107 GLU A C 1
ATOM 887 O O . GLU A 1 107 ? 8.209 -2.524 -19.290 1.00 98.44 107 GLU A O 1
ATOM 892 N N . ARG A 1 108 ? 6.818 -0.919 -18.568 1.00 98.56 108 ARG A N 1
ATOM 893 C CA . ARG A 1 108 ? 7.003 -0.030 -19.726 1.00 98.56 108 ARG A CA 1
ATOM 894 C C . ARG A 1 108 ? 8.466 0.372 -19.900 1.00 98.56 108 ARG A C 1
ATOM 896 O O . ARG A 1 108 ? 8.988 0.307 -21.014 1.00 98.56 108 ARG A O 1
ATOM 903 N N . GLN A 1 109 ? 9.131 0.756 -18.812 1.00 98.25 109 GLN A N 1
ATOM 904 C CA . GLN A 1 109 ? 10.551 1.119 -18.823 1.00 98.25 109 GLN A CA 1
ATOM 905 C C . GLN A 1 109 ? 11.431 -0.068 -19.217 1.00 98.25 109 GLN A C 1
ATOM 907 O O . GLN A 1 109 ? 12.283 0.065 -20.096 1.00 98.25 109 GLN A O 1
ATOM 912 N N . TYR A 1 110 ? 11.184 -1.242 -18.636 1.00 98.38 110 TYR A N 1
ATOM 913 C CA . TYR A 1 110 ? 11.910 -2.462 -18.974 1.00 98.38 110 TYR A CA 1
ATOM 914 C C . TYR A 1 110 ? 11.734 -2.843 -20.450 1.00 98.38 110 TYR A C 1
ATOM 916 O O . TYR A 1 110 ? 12.718 -3.131 -21.130 1.00 98.38 110 TYR A O 1
ATOM 924 N N . MET A 1 111 ? 10.506 -2.793 -20.974 1.00 98.31 111 MET A N 1
ATOM 925 C CA . MET A 1 111 ? 10.236 -3.097 -22.383 1.00 98.31 111 MET A CA 1
ATOM 926 C C . MET A 1 111 ? 10.907 -2.089 -23.319 1.00 98.31 111 MET A C 1
ATOM 928 O O . MET A 1 111 ? 11.461 -2.490 -24.341 1.00 98.31 111 MET A O 1
ATOM 932 N N . SER A 1 112 ? 10.926 -0.802 -22.956 1.00 97.56 112 SER A N 1
ATOM 933 C CA . SER A 1 112 ? 11.653 0.229 -23.706 1.00 97.56 112 SER A CA 1
ATOM 934 C C . SER A 1 112 ? 13.158 -0.037 -23.722 1.00 97.56 112 SER A C 1
ATOM 936 O O . SER A 1 112 ? 13.783 0.043 -24.778 1.00 97.56 112 SER A O 1
ATOM 938 N N . MET A 1 113 ? 13.741 -0.372 -22.568 1.00 97.75 113 MET A N 1
ATOM 939 C CA . MET A 1 113 ? 15.164 -0.698 -22.454 1.00 97.75 113 MET A CA 1
ATOM 940 C C . MET A 1 113 ? 15.505 -1.939 -23.282 1.00 97.75 113 MET A C 1
ATOM 942 O O . MET A 1 113 ? 16.451 -1.917 -24.063 1.00 97.75 113 MET A O 1
ATOM 946 N N . ARG A 1 114 ? 14.689 -2.995 -23.181 1.00 96.94 114 ARG A N 1
ATOM 947 C CA . ARG A 1 114 ? 14.849 -4.218 -23.972 1.00 96.94 114 ARG A CA 1
ATOM 948 C C . ARG A 1 114 ? 14.795 -3.931 -25.471 1.00 96.94 114 ARG A C 1
ATOM 950 O O . ARG A 1 114 ? 15.664 -4.393 -26.199 1.00 96.94 114 ARG A O 1
ATOM 957 N N . ALA A 1 115 ? 13.810 -3.158 -25.926 1.00 95.81 115 ALA A N 1
ATOM 958 C CA . ALA A 1 115 ? 13.681 -2.791 -27.333 1.00 95.81 115 ALA A CA 1
ATOM 959 C C . ALA A 1 115 ? 14.892 -1.985 -27.834 1.00 95.81 115 ALA A C 1
ATOM 961 O O . ALA A 1 115 ? 15.360 -2.217 -28.947 1.00 95.81 115 ALA A O 1
ATOM 962 N N . ALA A 1 116 ? 15.430 -1.079 -27.012 1.00 94.88 116 ALA A N 1
ATOM 963 C CA . ALA A 1 116 ? 16.644 -0.335 -27.337 1.00 94.88 116 ALA A CA 1
ATOM 964 C C . ALA A 1 116 ? 17.878 -1.250 -27.424 1.00 94.88 116 ALA A C 1
ATOM 966 O O . ALA A 1 116 ? 18.663 -1.125 -28.360 1.00 94.88 116 ALA A O 1
ATOM 967 N N . CYS A 1 117 ? 18.036 -2.203 -26.502 1.00 93.12 117 CYS A N 1
ATOM 968 C CA . CYS A 1 117 ? 19.127 -3.178 -26.561 1.00 93.12 117 CYS A CA 1
ATOM 969 C C . CYS A 1 117 ? 19.030 -4.079 -27.799 1.00 93.12 117 CYS A C 1
ATOM 971 O O . CYS A 1 117 ? 20.038 -4.289 -28.467 1.00 93.12 117 CYS A O 1
ATOM 973 N N . GLU A 1 118 ? 17.832 -4.564 -28.143 1.00 91.44 118 GLU A N 1
ATOM 974 C CA . GLU A 1 118 ? 17.624 -5.320 -29.388 1.00 91.44 118 GLU A CA 1
ATOM 975 C C . GLU A 1 118 ? 17.938 -4.469 -30.619 1.00 91.44 118 GLU A C 1
ATOM 977 O O . GLU A 1 118 ? 18.558 -4.947 -31.563 1.00 91.44 118 GLU A O 1
ATOM 982 N N . HIS A 1 119 ? 17.577 -3.185 -30.601 1.00 89.81 119 HIS A N 1
ATOM 983 C CA . HIS A 1 119 ? 17.929 -2.271 -31.679 1.00 89.81 119 HIS A CA 1
ATOM 984 C C . HIS A 1 119 ? 19.444 -2.135 -31.851 1.00 89.81 119 HIS A C 1
ATOM 986 O O . HIS A 1 119 ? 19.927 -2.203 -32.974 1.00 89.81 119 HIS A O 1
ATOM 992 N N . LEU A 1 120 ? 20.186 -1.949 -30.755 1.00 88.06 120 LEU A N 1
ATOM 993 C CA . LEU A 1 120 ? 21.647 -1.851 -30.785 1.00 88.06 120 LEU A CA 1
ATOM 994 C C . LEU A 1 120 ? 22.303 -3.159 -31.237 1.00 88.06 120 LEU A C 1
ATOM 996 O O . LEU A 1 120 ? 23.280 -3.115 -31.974 1.00 88.06 120 LEU A O 1
ATOM 1000 N N . ARG A 1 121 ? 21.750 -4.314 -30.844 1.00 86.62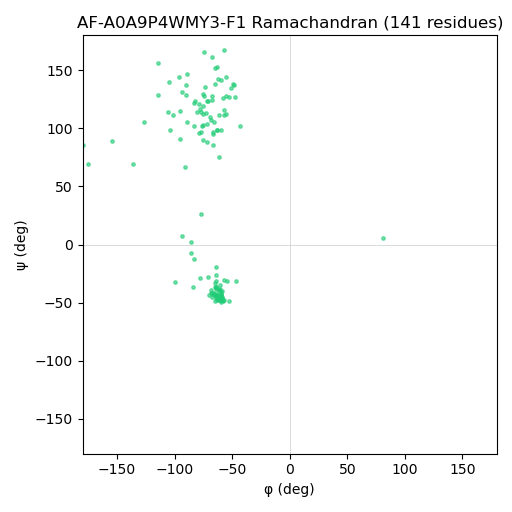 121 ARG A N 1
ATOM 1001 C CA . ARG A 1 121 ? 22.226 -5.632 -31.293 1.00 86.62 121 ARG A CA 1
ATOM 1002 C C . ARG A 1 121 ? 22.132 -5.793 -32.810 1.00 86.62 121 ARG A C 1
ATOM 1004 O O . ARG A 1 121 ? 22.968 -6.462 -33.400 1.00 86.62 121 ARG A O 1
ATOM 1011 N N . LEU A 1 122 ? 21.107 -5.203 -33.416 1.00 87.88 122 LEU A N 1
ATOM 1012 C CA . LEU A 1 122 ? 20.855 -5.246 -34.854 1.00 87.88 122 LEU A CA 1
ATOM 1013 C C . LEU A 1 122 ? 21.443 -4.046 -35.601 1.00 87.88 122 LEU A C 1
ATOM 1015 O O . LEU A 1 122 ? 21.127 -3.865 -36.770 1.00 87.88 122 LEU A O 1
ATOM 1019 N N . MET A 1 123 ? 22.226 -3.186 -34.951 1.00 86.25 123 MET A N 1
ATOM 1020 C CA . MET A 1 123 ? 22.754 -1.980 -35.580 1.00 86.25 123 MET A CA 1
ATOM 1021 C C . MET A 1 123 ? 24.140 -2.242 -36.172 1.00 86.25 123 MET A C 1
ATOM 1023 O O . MET A 1 123 ? 25.014 -2.765 -35.486 1.00 86.25 123 MET A O 1
ATOM 1027 N N . ASP A 1 124 ? 24.347 -1.848 -37.427 1.00 82.50 124 ASP A N 1
ATOM 1028 C CA . ASP A 1 124 ? 25.669 -1.849 -38.062 1.00 82.50 124 ASP A CA 1
ATOM 1029 C C . ASP A 1 124 ? 26.539 -0.690 -37.540 1.00 82.50 124 ASP A C 1
ATOM 1031 O O . ASP A 1 124 ? 26.038 0.299 -36.994 1.00 82.50 124 ASP A O 1
ATOM 1035 N N . SER A 1 125 ? 27.839 -0.756 -37.813 1.00 79.00 125 SER A N 1
ATOM 1036 C CA . SER A 1 125 ? 28.824 0.328 -37.710 1.00 79.00 125 SER A CA 1
ATOM 1037 C C . SER A 1 125 ? 28.361 1.655 -38.334 1.00 79.00 125 SER A C 1
ATOM 1039 O O . SER A 1 125 ? 28.677 2.729 -37.818 1.00 79.00 125 SER A O 1
ATOM 1041 N N . ASN A 1 126 ? 27.543 1.592 -39.388 1.00 81.62 126 ASN A N 1
ATOM 1042 C CA . ASN A 1 126 ? 26.968 2.751 -40.073 1.00 81.62 126 ASN A CA 1
ATOM 1043 C C . ASN A 1 126 ? 25.656 3.271 -39.443 1.00 81.62 126 ASN A C 1
ATOM 1045 O O . ASN A 1 126 ? 25.063 4.212 -39.969 1.00 81.62 126 ASN A O 1
ATOM 1049 N N . GLY A 1 127 ? 25.178 2.681 -38.341 1.00 78.88 127 GLY A N 1
ATOM 1050 C CA . GLY A 1 127 ? 23.961 3.120 -37.643 1.00 78.88 127 GLY A CA 1
ATOM 1051 C C . GLY A 1 127 ? 22.642 2.627 -38.252 1.00 78.88 127 GLY A C 1
ATOM 1052 O O . GLY A 1 127 ? 21.569 3.018 -37.791 1.00 78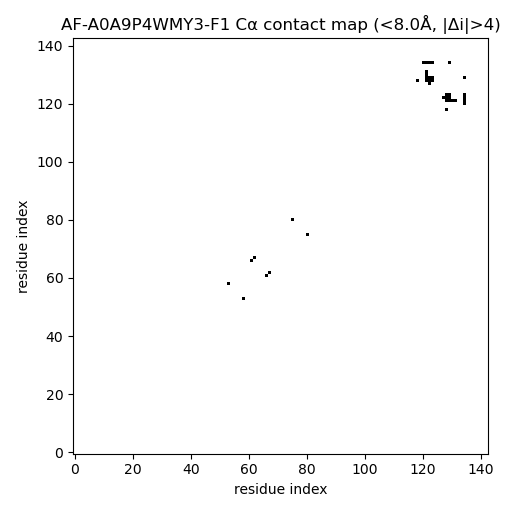.88 127 GLY A O 1
ATOM 1053 N N . ASN A 1 128 ? 22.698 1.764 -39.268 1.00 82.06 128 ASN A N 1
ATOM 1054 C CA . ASN A 1 128 ? 21.518 1.195 -39.919 1.00 82.06 128 ASN A CA 1
ATOM 1055 C C . ASN A 1 128 ? 21.078 -0.100 -39.224 1.00 82.06 128 ASN A C 1
ATOM 1057 O O . ASN A 1 128 ? 21.914 -0.855 -38.732 1.00 82.06 128 ASN A O 1
ATOM 1061 N N . LYS A 1 129 ? 19.765 -0.370 -39.197 1.00 79.25 129 LYS A N 1
ATOM 1062 C CA . LYS A 1 129 ? 19.241 -1.656 -38.711 1.00 79.25 129 LYS A CA 1
ATOM 1063 C C . LYS A 1 129 ? 19.500 -2.739 -39.752 1.00 79.25 129 LYS A C 1
ATOM 1065 O O . LYS A 1 129 ? 19.092 -2.587 -40.902 1.00 79.25 129 LYS A O 1
ATOM 1070 N N . VAL A 1 130 ? 20.100 -3.834 -39.322 1.00 80.50 130 VAL A N 1
ATOM 1071 C CA . VAL A 1 130 ? 20.470 -4.983 -40.141 1.00 80.50 130 VAL A CA 1
ATOM 1072 C C . VAL A 1 130 ? 19.654 -6.203 -39.720 1.00 80.50 130 VAL A C 1
ATOM 1074 O O . VAL A 1 130 ? 19.141 -6.280 -38.600 1.00 80.50 130 VAL A O 1
ATOM 1077 N N . SER A 1 131 ? 19.496 -7.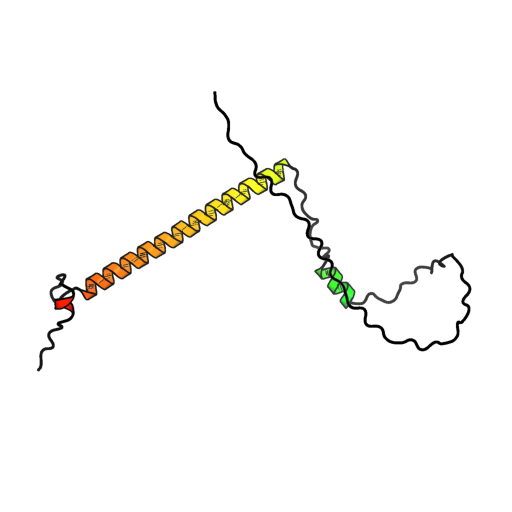164 -40.629 1.00 79.19 131 SER A N 1
ATOM 1078 C CA . SER A 1 131 ? 18.858 -8.440 -40.309 1.00 79.19 131 SER A CA 1
ATOM 1079 C C . SER A 1 131 ? 19.690 -9.236 -39.289 1.00 79.19 131 SER A C 1
ATOM 1081 O O . SER A 1 131 ? 20.912 -9.115 -39.239 1.00 79.19 131 SER A O 1
ATOM 1083 N N . GLU A 1 132 ? 19.048 -10.082 -38.474 1.00 72.44 132 GLU A N 1
ATOM 1084 C CA . GLU A 1 132 ? 19.731 -10.900 -37.449 1.00 72.44 132 GLU A CA 1
ATOM 1085 C C . GLU A 1 132 ? 20.866 -11.772 -38.005 1.00 72.44 132 GLU A C 1
ATOM 1087 O O . GLU A 1 132 ? 21.844 -12.032 -37.308 1.00 72.44 132 GLU A O 1
ATOM 1092 N N . GLN A 1 133 ? 20.737 -12.213 -39.259 1.00 71.31 133 GLN A N 1
ATOM 1093 C CA . GLN A 1 133 ? 21.729 -13.045 -39.941 1.00 71.31 133 GLN A CA 1
ATOM 1094 C C . GLN A 1 133 ? 22.999 -12.265 -40.288 1.00 71.31 133 GLN A C 1
ATOM 1096 O O . GLN A 1 133 ? 24.072 -12.848 -40.358 1.00 71.31 133 GLN A O 1
ATOM 1101 N N . GLU A 1 134 ? 22.877 -10.958 -40.485 1.00 64.81 134 GLU A N 1
ATOM 1102 C CA . GLU A 1 134 ? 23.931 -10.079 -40.988 1.00 64.81 134 GLU A CA 1
ATOM 1103 C C . GLU A 1 134 ? 24.603 -9.318 -39.832 1.00 64.81 134 GLU A C 1
ATOM 1105 O O . GLU A 1 134 ? 25.819 -9.171 -39.821 1.00 64.81 134 GLU A O 1
ATOM 1110 N N . ALA A 1 135 ? 23.855 -8.993 -38.767 1.00 61.75 135 ALA A N 1
ATOM 1111 C CA . ALA A 1 135 ? 24.396 -8.440 -37.519 1.00 61.75 135 ALA A CA 1
ATOM 1112 C C . ALA A 1 135 ? 25.342 -9.407 -36.764 1.00 61.75 135 ALA A C 1
ATOM 1114 O O . ALA A 1 135 ? 26.209 -8.972 -36.010 1.00 61.75 135 ALA A O 1
ATOM 1115 N N . GLY A 1 136 ? 25.182 -10.725 -36.949 1.00 56.78 136 GLY A N 1
ATOM 1116 C CA . GLY A 1 136 ? 26.073 -11.751 -36.387 1.00 56.78 136 GLY A CA 1
ATOM 1117 C C . GLY A 1 136 ? 27.340 -12.007 -37.213 1.00 56.78 136 GLY A C 1
ATOM 1118 O 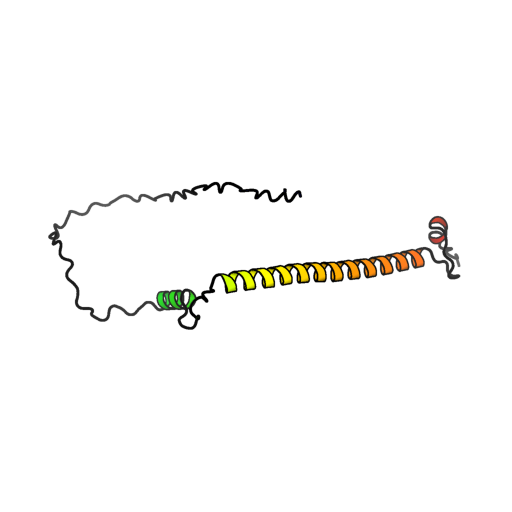O . GLY A 1 136 ? 28.273 -12.646 -36.723 1.00 56.78 136 GLY A O 1
ATOM 1119 N N . VAL A 1 137 ? 27.395 -11.498 -38.447 1.00 57.44 137 VAL A N 1
ATOM 1120 C CA . VAL A 1 137 ? 28.572 -11.563 -39.321 1.00 57.44 137 VAL A CA 1
ATOM 1121 C C . VAL A 1 137 ? 29.388 -10.302 -39.069 1.00 57.44 137 VAL A C 1
ATOM 1123 O O . VAL A 1 137 ? 29.503 -9.411 -39.900 1.00 57.44 137 VAL A O 1
ATOM 1126 N N . GLY A 1 138 ? 29.936 -10.215 -37.857 1.00 52.78 138 GLY A N 1
ATOM 1127 C CA . GLY A 1 138 ? 30.987 -9.258 -37.555 1.00 52.78 138 GLY A CA 1
ATOM 1128 C C . GLY A 1 138 ? 32.196 -9.591 -38.418 1.00 52.78 138 GLY A C 1
ATOM 1129 O O . GLY A 1 138 ? 32.955 -10.510 -38.099 1.00 52.78 138 GLY A O 1
ATOM 1130 N N . ASP A 1 139 ? 32.328 -8.861 -39.522 1.00 56.56 139 ASP A N 1
ATOM 1131 C CA . ASP A 1 139 ? 33.538 -8.728 -40.319 1.00 56.56 139 ASP A CA 1
AT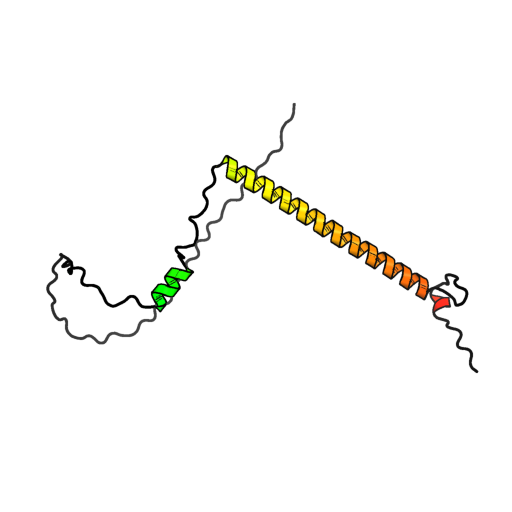OM 1132 C C . ASP A 1 139 ? 34.725 -8.539 -39.364 1.00 56.56 139 ASP A C 1
ATOM 1134 O O . ASP A 1 139 ? 34.898 -7.496 -38.738 1.00 56.56 139 ASP A O 1
ATOM 1138 N N . SER A 1 140 ? 35.484 -9.613 -39.152 1.00 50.47 140 SER A N 1
ATOM 1139 C CA . SER A 1 140 ? 36.757 -9.568 -38.446 1.00 50.47 140 SER A CA 1
ATOM 1140 C C . SER A 1 140 ? 37.811 -9.285 -39.509 1.00 50.47 140 SER A C 1
ATOM 1142 O O . SER A 1 140 ? 38.147 -10.208 -40.263 1.00 50.47 140 SER A O 1
ATOM 1144 N N . PRO A 1 141 ? 38.374 -8.065 -39.595 1.00 54.94 141 PRO A N 1
ATOM 1145 C CA . PRO A 1 141 ? 39.464 -7.830 -40.514 1.00 54.94 141 PRO A CA 1
ATOM 1146 C C . PRO A 1 141 ? 40.670 -8.592 -39.971 1.00 54.94 141 PRO A C 1
ATOM 1148 O O . PRO A 1 141 ? 41.242 -8.235 -38.942 1.00 54.94 141 PRO A O 1
ATOM 1151 N N . ARG A 1 142 ? 41.067 -9.671 -40.652 1.00 53.91 142 ARG A N 1
ATOM 1152 C CA . ARG A 1 142 ? 42.380 -10.285 -40.433 1.00 53.91 142 ARG A CA 1
A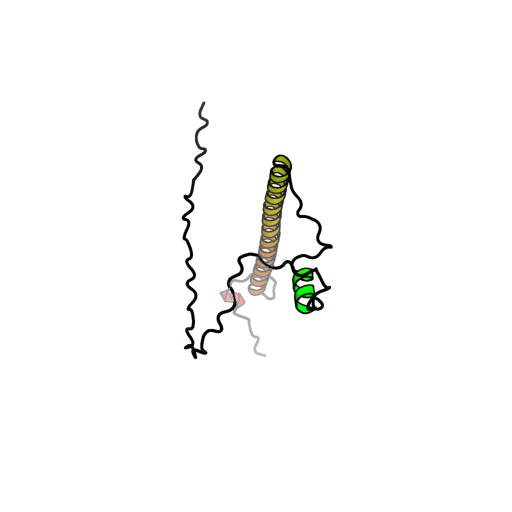TOM 1153 C C . ARG A 1 142 ? 43.446 -9.294 -40.902 1.00 53.91 142 ARG A C 1
ATOM 1155 O O . ARG A 1 142 ? 43.727 -9.264 -42.100 1.00 53.91 142 ARG A O 1
ATOM 1162 N N . ARG A 1 143 ? 44.034 -8.511 -39.996 1.00 42.69 143 ARG A N 1
ATOM 1163 C CA . ARG A 1 143 ? 45.376 -7.924 -40.149 1.00 42.69 143 ARG A CA 1
ATOM 1164 C C . ARG A 1 143 ? 46.067 -7.803 -38.804 1.00 42.69 143 ARG A C 1
ATOM 1166 O O . ARG A 1 143 ? 45.432 -7.266 -37.875 1.00 42.69 143 ARG A O 1
#

Solvent-accessible surface area (backbone atoms only — not comparable to full-atom values): 9715 Å² total; per-residue (Å²): 141,86,93,84,85,88,78,84,84,80,74,83,82,78,84,77,81,82,79,81,80,79,86,82,86,85,76,87,84,83,87,72,85,83,78,86,70,82,90,65,96,62,84,78,79,70,75,87,61,87,63,83,79,79,54,66,67,62,50,49,52,45,43,74,76,59,37,88,84,56,74,77,84,87,84,68,55,72,70,54,46,52,51,52,51,52,53,52,50,52,48,54,52,49,53,50,54,51,51,55,49,54,53,50,51,52,49,51,51,50,52,51,52,51,51,51,52,54,48,56,62,21,38,47,100,85,71,46,82,45,56,75,79,57,47,70,58,70,83,71,80,89,124

InterPro domains:
  IPR042831 Large ribosomal subunit protein mL40, fungi [PTHR39150] (6-125)

Foldseek 3Di:
DDDDDDDDPDDDDPPPPDDDDDDDDDDDDDDDDDDPDDPDPDDPPDDPDPPDDPDVVVVVVCCVVPPPPDDDDDDDDPVRVVVVVVVVVVVVVVVVVVVVVVVVVVVVVVVVVVVVVVQVLQADPVRDGHDPVVSVPPPDPDD

Mean predicted aligned error: 19.01 Å

Radius of gyration: 38.67 Å; Cα contacts (8 Å, |Δi|>4): 19; chains: 1; bounding box: 85×50×101 Å